Protein AF-A0A1H9S085-F1 (afdb_monomer)

pLDDT: mean 77.54, std 10.63, range [49.41, 92.19]

Radius of gyration: 22.89 Å; Cα contacts (8 Å, |Δi|>4): 36; chains: 1; bounding box: 64×24×58 Å

Secondary structure (DSSP, 8-state):
-HHHHHHHHHHHHHHHHHHHHHHHT---EEEEETTEEEEE---TTSPP-HHHHHHHHHHHHHHH-HHHHHHTS------

Mean predicted aligned error: 12.48 Å

Foldseek 3Di:
DPPVVVVVVVVVVVVVVVVVVVLVPQDQDWFQAPVGIDTDGDDPVDDDDPVNCVRVVRVCCVVVVVVVVVVPDPPPPDD

Sequence (79 aa):
MGEMEFEQRELVKAVNLAVHEMNQSTKELRLSTPGGRFHVRWDEGGSATAMGQLAFFAEFLEVSGLFSRWVALPITRNY

Structure (mmCIF, N/CA/C/O backbone):
data_AF-A0A1H9S085-F1
#
_entry.id   AF-A0A1H9S085-F1
#
loop_
_atom_site.group_PDB
_atom_site.id
_atom_site.type_symbol
_atom_site.label_atom_id
_atom_site.label_alt_id
_atom_site.label_comp_id
_atom_site.label_asym_id
_atom_site.label_entity_id
_atom_site.label_seq_id
_atom_site.pdbx_PDB_ins_code
_atom_site.Cartn_x
_atom_site.Cartn_y
_atom_site.Cartn_z
_atom_site.occupancy
_atom_site.B_iso_or_equiv
_atom_site.auth_seq_id
_atom_site.auth_comp_id
_atom_site.auth_asym_id
_atom_site.auth_atom_id
_atom_site.pdbx_PDB_model_num
ATOM 1 N N . MET A 1 1 ? -40.583 -3.087 33.776 1.00 60.66 1 MET A N 1
ATOM 2 C CA . MET A 1 1 ? -39.414 -2.206 33.539 1.00 60.66 1 MET A CA 1
ATOM 3 C C . MET A 1 1 ? -38.089 -2.970 33.455 1.00 60.66 1 MET A C 1
ATOM 5 O O . MET A 1 1 ? -37.257 -2.530 32.684 1.00 60.66 1 MET A O 1
ATOM 9 N N . GLY A 1 2 ? -37.888 -4.098 34.156 1.00 63.62 2 GLY A N 1
ATOM 10 C CA . GLY A 1 2 ? -36.606 -4.832 34.127 1.00 63.62 2 GLY A CA 1
ATOM 11 C C . GLY A 1 2 ? -36.306 -5.664 32.867 1.00 63.62 2 GLY A C 1
ATOM 12 O O . GLY A 1 2 ? -35.145 -5.797 32.504 1.00 63.62 2 GLY A O 1
ATOM 13 N N . GLU A 1 3 ? -37.316 -6.188 32.164 1.00 64.75 3 GLU A N 1
ATOM 14 C CA . GLU A 1 3 ? -37.075 -7.091 31.017 1.00 64.75 3 GLU A CA 1
ATOM 15 C C . GLU A 1 3 ? -36.554 -6.373 29.764 1.00 64.75 3 GLU A C 1
ATOM 17 O O . GLU A 1 3 ? -35.647 -6.870 29.104 1.00 64.75 3 GLU A O 1
ATOM 22 N N . MET A 1 4 ? -37.036 -5.155 29.486 1.00 62.91 4 MET A N 1
ATOM 23 C CA . MET A 1 4 ? -36.521 -4.353 28.364 1.00 62.91 4 MET A CA 1
ATOM 24 C C . MET A 1 4 ? -35.058 -3.935 28.565 1.00 62.91 4 MET A C 1
ATOM 26 O O . MET A 1 4 ? -34.313 -3.808 27.599 1.00 62.91 4 MET A O 1
ATOM 30 N N . GLU A 1 5 ? -34.630 -3.727 29.815 1.00 70.88 5 GLU A N 1
ATOM 31 C CA . GLU A 1 5 ? -33.234 -3.392 30.116 1.00 70.88 5 GLU A CA 1
ATOM 32 C C . GLU A 1 5 ? -32.308 -4.606 29.916 1.00 70.88 5 GLU A C 1
ATOM 34 O O . GLU A 1 5 ? -31.155 -4.452 29.511 1.00 70.88 5 GLU A O 1
ATOM 39 N N . PHE A 1 6 ? -32.818 -5.817 30.166 1.00 70.12 6 PHE A N 1
ATOM 40 C CA . PHE A 1 6 ? -32.093 -7.072 29.970 1.00 70.12 6 PHE A CA 1
ATOM 41 C C . PHE A 1 6 ? -31.914 -7.401 28.481 1.00 70.12 6 PHE A C 1
ATOM 43 O O . PHE A 1 6 ? -30.792 -7.646 28.039 1.00 70.12 6 PHE A O 1
ATOM 50 N N . GLU A 1 7 ? -32.989 -7.295 27.696 1.00 73.69 7 GLU A N 1
ATOM 51 C CA . GLU A 1 7 ? -32.967 -7.423 26.230 1.00 73.69 7 GLU A CA 1
ATOM 52 C C . GLU A 1 7 ? -31.981 -6.430 25.595 1.00 73.69 7 GLU A C 1
ATOM 54 O O . GLU A 1 7 ? -31.146 -6.804 24.770 1.00 73.69 7 GLU A O 1
ATOM 59 N N . GLN A 1 8 ? -32.000 -5.168 26.040 1.00 79.00 8 GLN A N 1
ATOM 60 C CA . GLN A 1 8 ? -31.077 -4.148 25.546 1.00 79.00 8 GLN A CA 1
ATOM 61 C C . GLN A 1 8 ? -29.613 -4.493 25.868 1.00 79.00 8 GLN A C 1
ATOM 63 O O . GLN A 1 8 ? -28.742 -4.294 25.024 1.00 79.00 8 GLN A O 1
ATOM 68 N N . ARG A 1 9 ? -29.313 -5.028 27.060 1.00 85.19 9 ARG A N 1
ATOM 69 C CA . ARG A 1 9 ? -27.941 -5.418 27.444 1.00 85.19 9 ARG A CA 1
ATOM 70 C C . ARG A 1 9 ? -27.410 -6.579 26.607 1.00 85.19 9 ARG A C 1
ATOM 72 O O . ARG A 1 9 ? -26.244 -6.546 26.212 1.00 85.19 9 ARG A O 1
ATOM 79 N N . GLU A 1 10 ? -28.243 -7.573 26.321 1.00 87.62 10 GLU A N 1
ATOM 80 C CA . GLU A 1 10 ? -27.858 -8.708 25.475 1.00 87.62 10 GLU A CA 1
ATOM 81 C C . GLU A 1 10 ? -27.671 -8.282 24.013 1.00 87.62 10 GLU A C 1
ATOM 83 O O . GLU A 1 10 ? -26.692 -8.672 23.375 1.00 87.62 10 GLU A O 1
ATOM 88 N N . LEU A 1 11 ? -28.513 -7.374 23.514 1.00 85.06 11 LEU A N 1
ATOM 89 C CA . LEU A 1 11 ? -28.376 -6.814 22.170 1.00 85.06 11 LEU A CA 1
ATOM 90 C C . LEU A 1 11 ? -27.093 -5.977 22.028 1.00 85.06 11 LEU A C 1
ATOM 92 O O . LEU A 1 11 ? -26.352 -6.135 21.060 1.00 85.06 11 LEU A O 1
ATOM 96 N N . VAL A 1 12 ? -26.765 -5.154 23.029 1.00 85.62 12 VAL A N 1
ATOM 97 C CA . VAL A 1 12 ? -25.511 -4.378 23.075 1.00 85.62 12 VAL A CA 1
ATOM 98 C C . VAL A 1 12 ? -24.284 -5.296 23.106 1.00 85.62 12 VAL A C 1
ATOM 100 O O . VAL A 1 12 ? -23.295 -5.019 22.425 1.00 85.62 12 VAL A O 1
ATOM 103 N N . LYS A 1 13 ? -24.331 -6.408 23.850 1.00 89.81 13 LYS A N 1
ATOM 104 C CA . LYS A 1 13 ? -23.254 -7.412 23.835 1.00 89.81 13 LYS A CA 1
ATOM 105 C C . LYS A 1 13 ? -23.098 -8.060 22.465 1.00 89.81 13 LYS A C 1
ATOM 107 O O . LYS A 1 13 ? -21.970 -8.158 21.992 1.00 89.81 13 LYS A O 1
ATOM 112 N N . ALA A 1 14 ? -24.196 -8.476 21.836 1.00 90.56 14 ALA A N 1
ATOM 113 C CA . ALA A 1 14 ? -24.163 -9.107 20.519 1.00 90.56 14 ALA A CA 1
ATOM 114 C C . ALA A 1 14 ? -23.600 -8.158 19.451 1.00 90.56 14 ALA A C 1
ATOM 116 O O . ALA A 1 14 ? -22.759 -8.563 18.652 1.00 90.56 14 ALA A O 1
ATOM 117 N N . VAL A 1 15 ? -23.991 -6.880 19.485 1.00 89.25 15 VAL A N 1
ATOM 118 C CA . VAL A 1 15 ? -23.452 -5.846 18.587 1.00 89.25 15 VAL A CA 1
ATOM 119 C C . VAL 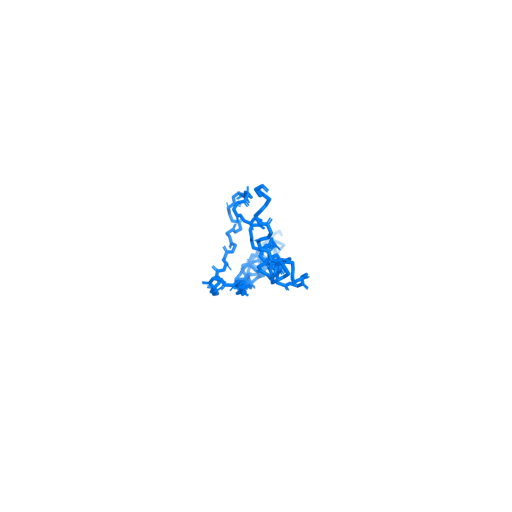A 1 15 ? -21.955 -5.650 18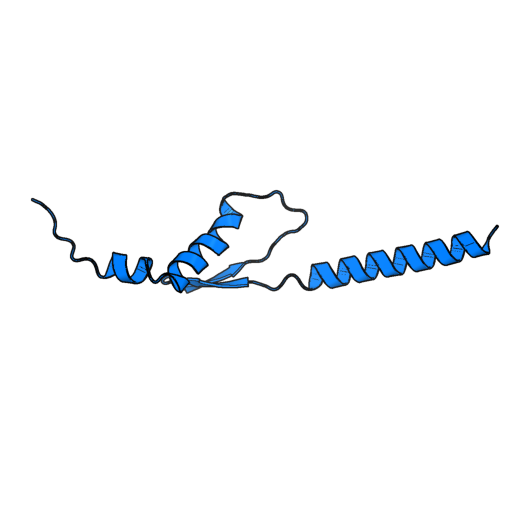.812 1.00 89.25 15 VAL A C 1
ATOM 121 O O . VAL A 1 15 ? -21.192 -5.665 17.852 1.00 89.25 15 VAL A O 1
ATOM 124 N N . ASN A 1 16 ? -21.511 -5.516 20.064 1.00 88.25 16 ASN A N 1
ATOM 125 C CA . ASN A 1 16 ? -20.087 -5.353 20.365 1.00 88.25 16 ASN A CA 1
ATOM 126 C C . ASN A 1 16 ? -19.259 -6.577 19.952 1.00 88.25 16 ASN A C 1
ATOM 128 O O . ASN A 1 16 ? -18.148 -6.415 19.451 1.00 88.25 16 ASN A O 1
ATOM 132 N N . LEU A 1 17 ? -19.798 -7.786 20.129 1.00 86.88 17 LEU A N 1
ATOM 133 C CA . LEU A 1 17 ? -19.157 -9.022 19.686 1.00 86.88 17 LEU A CA 1
ATOM 134 C C . LEU A 1 17 ? -19.029 -9.051 18.158 1.00 86.88 17 LEU A C 1
ATOM 136 O O . LEU A 1 17 ? -17.932 -9.252 17.650 1.00 86.88 17 LEU A O 1
ATOM 140 N N . ALA A 1 18 ? -20.115 -8.766 17.434 1.00 83.44 18 ALA A N 1
ATOM 141 C CA . ALA A 1 18 ? -20.122 -8.746 15.974 1.00 83.44 18 ALA A CA 1
ATOM 142 C C . ALA A 1 18 ? -19.172 -7.681 15.398 1.00 83.44 18 ALA A C 1
ATOM 144 O O . ALA A 1 18 ? -18.449 -7.950 14.442 1.00 83.44 18 ALA A O 1
ATOM 145 N N . VAL A 1 19 ? -19.122 -6.486 15.999 1.00 79.88 19 VAL A N 1
ATOM 146 C CA . VAL A 1 19 ? -18.162 -5.433 15.620 1.00 79.88 19 VAL A CA 1
ATOM 147 C C . VAL A 1 19 ? -16.728 -5.902 15.867 1.00 79.88 19 VAL A C 1
ATOM 149 O O . VAL A 1 19 ? -15.872 -5.733 15.004 1.00 79.88 19 VAL A O 1
ATOM 152 N N . HIS A 1 20 ? -16.459 -6.549 17.004 1.00 70.69 20 HIS A N 1
ATOM 153 C CA . HIS A 1 20 ? -15.128 -7.071 17.301 1.00 70.69 20 HIS A CA 1
ATOM 154 C C . HIS A 1 20 ? -14.703 -8.178 16.324 1.00 70.69 20 HIS A C 1
ATOM 156 O O . HIS A 1 20 ? -13.582 -8.151 15.822 1.00 70.69 20 HIS A O 1
ATOM 162 N N . GLU A 1 21 ? -15.593 -9.118 16.006 1.00 74.12 21 GLU A N 1
ATOM 163 C CA . GLU A 1 21 ? -15.349 -10.182 15.024 1.00 74.12 21 GLU A CA 1
ATOM 164 C C . GLU A 1 21 ? -15.089 -9.620 13.620 1.00 74.12 21 GLU A C 1
ATOM 166 O O . GLU A 1 21 ? -14.178 -10.076 12.925 1.00 74.12 21 GLU A O 1
ATOM 171 N N . MET A 1 22 ? -15.838 -8.590 13.217 1.00 62.31 22 MET A N 1
ATOM 172 C CA . MET A 1 22 ? -15.654 -7.927 11.927 1.00 62.31 22 MET A CA 1
ATOM 173 C C . MET A 1 22 ? -14.293 -7.219 11.843 1.00 62.31 22 MET A C 1
ATOM 175 O O . MET A 1 22 ? -13.605 -7.350 10.830 1.00 62.31 22 MET A O 1
ATOM 179 N N . ASN A 1 23 ? -13.853 -6.578 12.927 1.00 63.00 23 ASN A N 1
ATOM 180 C CA . ASN A 1 23 ? -12.560 -5.890 12.999 1.00 63.00 23 ASN A CA 1
ATOM 181 C C . ASN A 1 23 ? -11.372 -6.870 13.022 1.00 63.00 23 ASN A C 1
ATOM 183 O O . ASN A 1 23 ? -10.334 -6.623 12.407 1.00 63.00 23 ASN A O 1
ATOM 187 N N . GLN A 1 24 ? -11.530 -8.036 13.660 1.00 57.19 24 GLN A N 1
ATOM 188 C CA . GLN A 1 24 ? -10.539 -9.126 13.612 1.00 57.19 24 GLN A CA 1
ATOM 189 C C . GLN A 1 24 ? -10.417 -9.751 12.211 1.00 57.19 24 GLN A C 1
ATOM 191 O O . GLN A 1 24 ? -9.411 -10.388 11.899 1.00 57.19 24 GLN A O 1
ATOM 196 N N . SER A 1 25 ? -11.417 -9.555 11.343 1.00 52.78 25 SER A N 1
ATOM 197 C CA . SER A 1 25 ? -11.372 -9.995 9.945 1.00 52.78 25 SER A CA 1
ATOM 198 C C . SER A 1 25 ? -10.539 -9.087 9.034 1.00 52.78 25 SER A C 1
ATOM 200 O O . SER A 1 25 ? -10.403 -9.405 7.848 1.00 52.78 25 SER A O 1
ATOM 202 N N . THR A 1 26 ? -9.960 -7.998 9.565 1.00 55.66 26 THR A N 1
ATOM 203 C CA . THR A 1 26 ? -9.016 -7.126 8.854 1.00 55.66 26 THR A CA 1
ATOM 204 C C . THR A 1 26 ? -7.817 -7.949 8.391 1.00 55.66 26 THR A C 1
ATOM 206 O O . THR A 1 26 ? -6.818 -8.137 9.086 1.00 55.66 26 THR A O 1
ATOM 209 N N . LYS A 1 27 ? -7.968 -8.504 7.188 1.00 57.47 27 LYS A N 1
ATOM 210 C CA . LYS A 1 27 ? -7.002 -9.351 6.504 1.00 57.47 27 LYS A CA 1
ATOM 211 C C . LYS A 1 27 ? -5.679 -8.610 6.435 1.00 57.47 27 LYS A C 1
ATOM 213 O O . LYS A 1 27 ? -5.619 -7.511 5.887 1.00 57.47 27 LYS A O 1
ATOM 218 N N . GLU A 1 28 ? -4.618 -9.253 6.915 1.00 64.88 28 GLU A N 1
ATOM 219 C CA . GLU A 1 28 ? -3.265 -8.911 6.486 1.00 64.88 28 GLU A CA 1
ATOM 220 C C . GLU A 1 28 ? -3.256 -8.835 4.957 1.00 64.88 28 GLU A C 1
ATOM 222 O O . GLU A 1 28 ? -3.417 -9.847 4.264 1.00 64.88 28 GLU A O 1
ATOM 227 N N . LEU A 1 29 ? -3.090 -7.627 4.425 1.00 73.81 29 LEU A N 1
ATOM 228 C CA . LEU A 1 29 ? -2.906 -7.436 2.999 1.00 73.81 29 LEU A CA 1
ATOM 229 C C . LEU A 1 29 ? -1.459 -7.796 2.689 1.00 73.81 29 LEU A C 1
ATOM 231 O O . LEU A 1 29 ? -0.521 -7.163 3.175 1.00 73.81 29 LEU A O 1
ATOM 235 N N . ARG A 1 30 ? -1.280 -8.847 1.893 1.00 74.88 30 ARG A N 1
ATOM 236 C CA . ARG A 1 30 ? 0.024 -9.217 1.347 1.00 74.88 30 ARG A CA 1
ATOM 237 C C . ARG A 1 30 ? 0.141 -8.599 -0.031 1.00 74.88 30 ARG A C 1
ATOM 239 O O . ARG A 1 30 ? -0.579 -8.998 -0.938 1.00 74.88 30 ARG A O 1
ATOM 246 N N . LEU A 1 31 ? 1.045 -7.642 -0.167 1.00 76.06 31 LEU A N 1
ATOM 247 C CA . LEU A 1 31 ? 1.304 -6.952 -1.423 1.00 76.06 31 LEU A CA 1
ATOM 248 C C . LEU A 1 31 ? 2.589 -7.490 -2.028 1.00 76.06 31 LEU A C 1
ATOM 250 O O . LEU A 1 31 ? 3.609 -7.599 -1.337 1.00 76.06 31 LEU A O 1
ATOM 254 N N . SER A 1 32 ? 2.549 -7.814 -3.312 1.00 75.44 32 SER A N 1
ATOM 255 C CA . SER A 1 32 ? 3.749 -8.144 -4.062 1.00 75.44 32 SER A CA 1
ATOM 256 C C . SER A 1 32 ? 4.328 -6.858 -4.625 1.00 75.44 32 SER A C 1
ATOM 258 O O . SER A 1 32 ? 3.660 -6.075 -5.288 1.00 75.44 32 SER A O 1
ATOM 260 N N . THR A 1 33 ? 5.601 -6.619 -4.351 1.00 77.56 33 THR A N 1
ATOM 261 C CA . THR A 1 33 ? 6.345 -5.547 -5.002 1.00 77.56 33 THR A CA 1
ATOM 262 C C . THR A 1 33 ? 7.581 -6.136 -5.667 1.00 77.56 33 THR A C 1
ATOM 264 O O . THR A 1 33 ? 8.063 -7.196 -5.252 1.00 77.56 33 THR A O 1
ATOM 267 N N . PRO A 1 34 ? 8.165 -5.436 -6.647 1.00 69.69 34 PRO A N 1
ATOM 268 C CA . PRO A 1 34 ? 9.435 -5.838 -7.245 1.00 69.69 34 PRO A CA 1
ATOM 269 C C . PRO A 1 34 ? 10.576 -6.022 -6.226 1.00 69.69 34 PRO A C 1
ATOM 271 O O . PRO A 1 34 ? 11.497 -6.792 -6.480 1.00 69.69 34 PRO A O 1
ATOM 274 N N . GLY A 1 35 ? 10.519 -5.343 -5.071 1.00 76.12 35 GLY A N 1
ATOM 275 C CA . GLY A 1 35 ? 11.507 -5.454 -3.990 1.00 76.12 35 GLY A CA 1
ATOM 276 C C . GLY A 1 35 ? 11.218 -6.548 -2.954 1.00 76.12 35 GLY A C 1
ATOM 277 O O . GLY A 1 35 ? 12.003 -6.718 -2.025 1.00 76.12 35 GLY A O 1
ATOM 278 N N . GLY A 1 36 ? 10.106 -7.279 -3.083 1.00 81.12 36 GLY 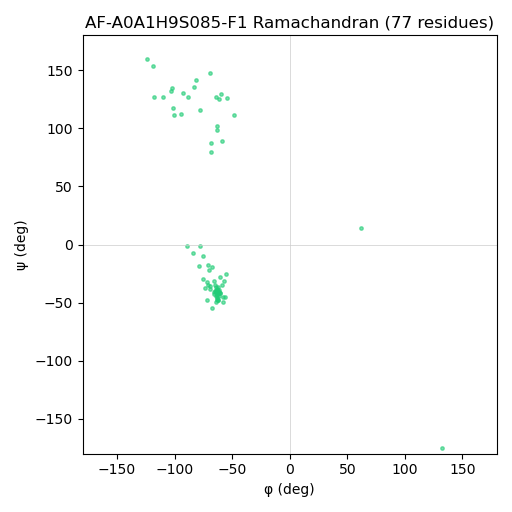A N 1
ATOM 279 C CA . GLY A 1 36 ? 9.679 -8.308 -2.134 1.00 81.12 36 GLY A CA 1
ATOM 280 C C . GLY A 1 36 ? 8.208 -8.192 -1.732 1.00 81.12 36 GLY A C 1
ATOM 281 O O . GLY A 1 36 ? 7.453 -7.376 -2.262 1.00 81.12 36 GLY A O 1
ATOM 282 N N . ARG A 1 37 ? 7.782 -9.035 -0.786 1.00 80.81 37 ARG A N 1
ATOM 283 C CA . ARG A 1 37 ? 6.405 -9.027 -0.273 1.00 80.81 37 ARG A CA 1
ATOM 284 C C . ARG A 1 37 ? 6.285 -8.141 0.960 1.00 80.81 37 ARG A C 1
ATOM 286 O O . ARG A 1 37 ? 7.048 -8.307 1.908 1.00 80.81 37 ARG A O 1
ATOM 293 N N . PHE A 1 38 ? 5.293 -7.260 0.959 1.00 80.56 38 PHE A N 1
ATOM 294 C CA . PHE A 1 38 ? 4.943 -6.410 2.092 1.00 80.56 38 PHE A CA 1
ATOM 295 C C . PHE A 1 38 ? 3.716 -6.976 2.804 1.00 80.56 38 PHE A C 1
ATOM 297 O O . PHE A 1 38 ? 2.745 -7.361 2.156 1.00 80.56 38 PHE A O 1
ATOM 304 N N . HIS A 1 39 ? 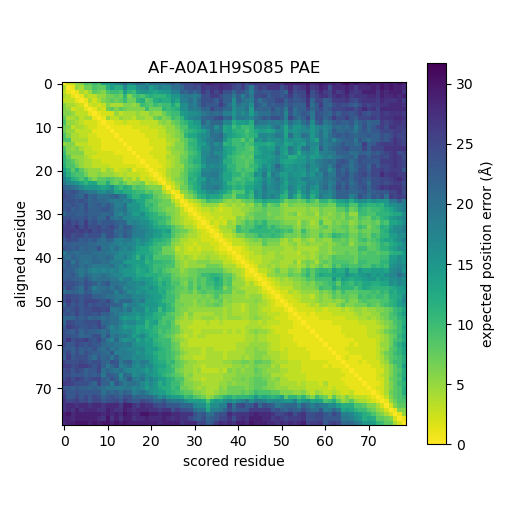3.764 -7.038 4.134 1.00 77.94 39 HIS A N 1
ATOM 305 C CA . HIS A 1 39 ? 2.608 -7.363 4.967 1.00 77.94 39 HIS A CA 1
ATOM 306 C C . HIS A 1 39 ? 2.070 -6.062 5.554 1.00 77.94 39 HIS A C 1
ATOM 308 O O . HIS A 1 39 ? 2.774 -5.373 6.293 1.00 77.94 39 HIS A O 1
ATOM 314 N N . VAL A 1 40 ? 0.837 -5.720 5.201 1.00 78.50 40 VAL A N 1
ATOM 315 C CA . VAL A 1 40 ? 0.162 -4.508 5.658 1.00 78.50 40 VAL A CA 1
ATOM 316 C C . VAL A 1 40 ? -0.948 -4.906 6.619 1.00 78.50 40 VAL A C 1
ATOM 318 O O . VAL A 1 40 ? -1.802 -5.734 6.299 1.00 78.50 40 VAL A O 1
ATOM 321 N N . ARG A 1 41 ? -0.929 -4.289 7.801 1.00 77.94 41 ARG A N 1
ATOM 322 C CA . ARG A 1 41 ? -1.991 -4.379 8.801 1.00 77.94 41 ARG A CA 1
ATOM 323 C C . ARG A 1 41 ? -2.566 -2.989 9.014 1.00 77.94 41 ARG A C 1
ATOM 325 O O . ARG A 1 41 ? -1.814 -2.059 9.301 1.00 77.94 41 ARG A O 1
ATOM 332 N N . TRP A 1 42 ? -3.880 -2.867 8.893 1.00 76.12 42 TRP A N 1
ATOM 333 C CA . TRP A 1 42 ? -4.580 -1.626 9.195 1.00 76.12 42 TRP A CA 1
ATOM 334 C C . TRP A 1 42 ? -4.846 -1.533 10.693 1.00 76.12 42 TRP A C 1
ATOM 336 O O . TRP A 1 42 ? -5.237 -2.516 11.320 1.00 76.12 42 TRP A O 1
ATOM 346 N N . ASP A 1 43 ? -4.588 -0.359 11.258 1.00 79.25 43 ASP A N 1
ATOM 347 C CA . ASP A 1 43 ? -5.000 -0.016 12.613 1.00 79.25 43 ASP A CA 1
ATOM 348 C C . ASP A 1 43 ? -6.258 0.845 12.517 1.00 79.25 43 ASP A C 1
ATOM 350 O O . ASP A 1 43 ? -6.204 1.974 12.032 1.00 79.25 43 ASP A O 1
ATOM 354 N N . GLU A 1 44 ? -7.390 0.302 12.951 1.00 75.12 44 GLU A N 1
ATOM 355 C CA . GLU A 1 44 ? -8.681 0.993 12.922 1.00 75.12 44 GLU A CA 1
ATOM 356 C C . GLU A 1 44 ? -8.767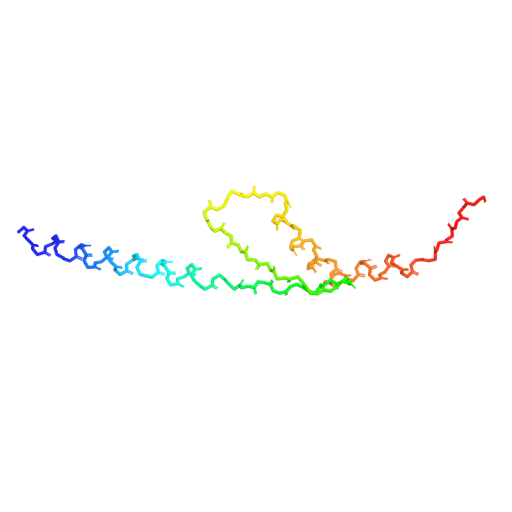 2.145 13.931 1.00 75.12 44 GLU A C 1
ATOM 358 O O . GLU A 1 44 ? -9.566 3.061 13.749 1.00 75.12 44 GLU A O 1
ATOM 363 N N . GLY A 1 45 ? -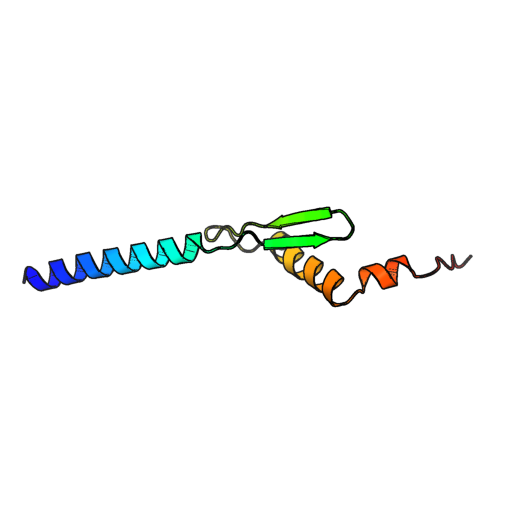7.935 2.126 14.979 1.00 78.81 45 GLY A N 1
ATOM 364 C CA . GLY A 1 45 ? -7.764 3.260 15.890 1.00 78.81 45 GLY A CA 1
ATOM 365 C C . GLY A 1 45 ? -6.766 4.298 15.369 1.00 78.81 45 GLY A C 1
ATOM 366 O O . GLY A 1 45 ? -6.616 5.369 15.963 1.00 78.81 45 GLY A O 1
ATOM 367 N N . GLY A 1 46 ? -6.075 3.987 14.271 1.00 75.75 46 GLY A N 1
ATOM 368 C CA . GLY A 1 46 ? -5.055 4.822 13.664 1.00 75.75 46 GLY A CA 1
ATOM 369 C C . GLY A 1 46 ? -5.649 5.912 12.777 1.00 75.75 46 GLY A C 1
ATOM 370 O O . GLY A 1 46 ? -6.600 5.699 12.028 1.00 75.75 46 GLY A O 1
ATOM 371 N N . SER A 1 47 ? -5.049 7.102 12.813 1.00 77.56 47 SER A N 1
ATOM 372 C CA . SER A 1 47 ? -5.396 8.156 11.857 1.00 77.56 47 SER A CA 1
ATOM 373 C C . SER A 1 47 ? -4.915 7.792 10.450 1.00 77.56 47 SER A C 1
ATOM 375 O O . SER A 1 47 ? -3.861 7.171 10.280 1.00 77.56 47 SER A O 1
ATOM 377 N N . ALA A 1 48 ? -5.654 8.220 9.425 1.00 77.94 48 ALA A N 1
ATOM 378 C CA . ALA A 1 48 ? -5.241 8.037 8.040 1.00 77.94 48 ALA A CA 1
ATOM 379 C C . ALA A 1 48 ? -3.915 8.770 7.779 1.00 77.94 48 ALA A C 1
ATOM 381 O O . ALA A 1 48 ? -3.791 9.974 8.008 1.00 77.94 48 ALA A O 1
ATOM 382 N N . THR A 1 49 ? -2.918 8.046 7.269 1.00 80.81 49 THR A N 1
ATOM 383 C CA . THR A 1 49 ? -1.611 8.608 6.907 1.00 80.81 49 THR A CA 1
ATOM 384 C C . THR A 1 49 ? -1.342 8.435 5.418 1.00 80.81 49 THR A C 1
ATOM 386 O O . THR A 1 49 ? -1.821 7.487 4.792 1.00 80.81 49 THR A O 1
ATOM 389 N N . ALA A 1 50 ? -0.512 9.313 4.849 1.00 78.00 50 ALA A N 1
ATOM 390 C CA . ALA A 1 50 ? -0.012 9.142 3.483 1.00 78.00 50 ALA A CA 1
ATOM 391 C C . ALA A 1 50 ? 0.716 7.796 3.303 1.00 78.00 50 ALA A C 1
ATOM 393 O O . ALA A 1 50 ? 0.634 7.185 2.243 1.00 78.00 50 ALA A O 1
ATOM 394 N N . MET A 1 51 ? 1.366 7.299 4.363 1.00 79.44 51 MET A N 1
ATOM 395 C CA . MET A 1 5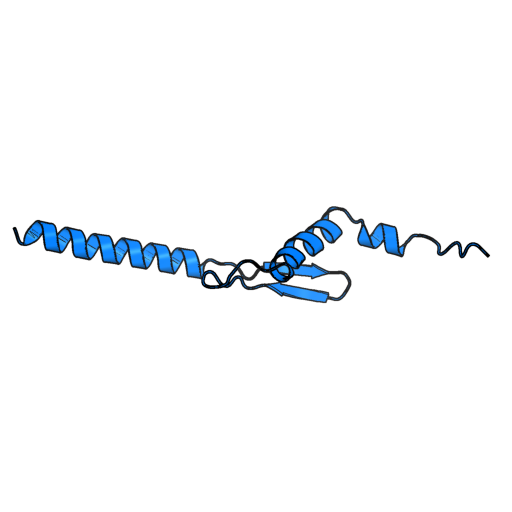1 ? 2.034 5.997 4.365 1.00 79.44 51 MET A CA 1
ATOM 396 C C . MET A 1 51 ? 1.044 4.845 4.146 1.00 79.44 51 MET A C 1
ATOM 398 O O . MET A 1 51 ? 1.357 3.903 3.425 1.00 79.44 51 MET A O 1
ATOM 402 N N . GLY A 1 52 ? -0.170 4.946 4.699 1.00 78.88 52 GLY A N 1
ATOM 403 C CA . GLY A 1 52 ? -1.234 3.968 4.465 1.00 78.88 52 GLY A CA 1
ATOM 404 C C . GLY A 1 52 ? -1.591 3.831 2.982 1.00 78.88 52 GLY A C 1
ATOM 405 O O . GLY A 1 52 ? -1.826 2.732 2.499 1.00 78.88 52 GLY A O 1
ATOM 406 N N . GLN A 1 53 ? -1.534 4.918 2.211 1.00 83.00 53 GLN A N 1
ATOM 407 C CA . GLN A 1 53 ? -1.883 4.891 0.785 1.00 83.00 53 GLN A CA 1
ATOM 408 C C . GLN A 1 53 ? -0.860 4.150 -0.093 1.00 83.00 53 GLN A C 1
ATOM 410 O O . GLN A 1 53 ? -1.190 3.742 -1.208 1.00 83.00 53 GLN A O 1
ATOM 415 N N . LEU A 1 54 ? 0.365 3.924 0.398 1.00 85.38 54 LEU A N 1
ATOM 416 C CA . LEU A 1 54 ? 1.411 3.224 -0.358 1.00 85.38 54 LEU A CA 1
ATOM 417 C C . LEU A 1 54 ? 1.018 1.791 -0.725 1.00 85.38 54 LEU A C 1
ATOM 419 O O . LEU A 1 54 ? 1.467 1.288 -1.752 1.00 85.38 54 LEU A O 1
ATOM 423 N N . ALA A 1 55 ? 0.154 1.162 0.075 1.00 82.81 55 ALA A N 1
ATOM 424 C CA . ALA A 1 55 ? -0.388 -0.158 -0.211 1.00 82.81 55 ALA A CA 1
ATOM 425 C C . ALA A 1 55 ? -1.119 -0.199 -1.566 1.00 82.81 55 ALA A C 1
ATOM 427 O O . ALA A 1 55 ? -0.819 -1.032 -2.420 1.00 82.81 55 ALA A O 1
ATOM 428 N N . PHE A 1 56 ? -2.014 0.766 -1.791 1.00 84.25 56 PHE A N 1
ATOM 429 C CA . PHE A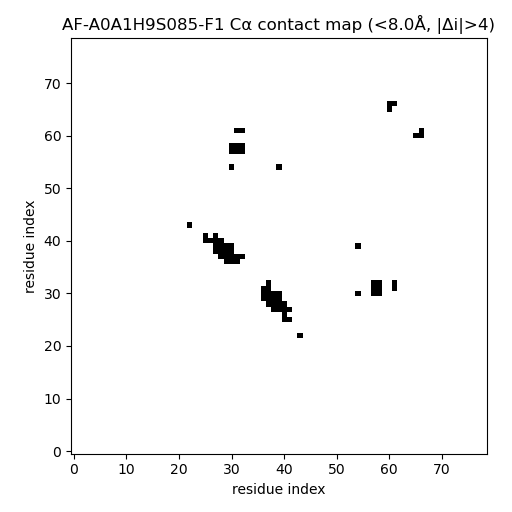 1 56 ? -2.776 0.892 -3.034 1.00 84.25 56 PHE A CA 1
ATOM 430 C C . PHE A 1 56 ? -1.893 1.308 -4.210 1.00 84.25 56 PHE A C 1
ATOM 432 O O . PHE A 1 56 ? -2.085 0.842 -5.330 1.00 84.25 56 PHE A O 1
ATOM 439 N N . PHE A 1 57 ? -0.897 2.163 -3.965 1.00 86.94 57 PHE A N 1
ATOM 440 C CA . PHE A 1 57 ? 0.063 2.546 -4.999 1.00 86.94 57 PHE A CA 1
ATOM 441 C C . PHE A 1 57 ? 0.901 1.350 -5.476 1.00 86.94 57 PHE A C 1
ATOM 443 O O . PHE A 1 57 ? 1.116 1.192 -6.677 1.00 86.94 57 PHE A O 1
ATOM 450 N N . ALA A 1 58 ? 1.337 0.485 -4.557 1.00 86.81 58 ALA A N 1
ATOM 451 C CA . ALA A 1 58 ? 2.060 -0.739 -4.889 1.00 86.81 58 ALA A CA 1
ATOM 452 C C . ALA A 1 58 ? 1.207 -1.704 -5.730 1.00 86.81 58 ALA A C 1
ATOM 454 O O . ALA A 1 58 ? 1.664 -2.153 -6.781 1.00 86.81 58 ALA A O 1
ATOM 455 N N . GLU A 1 59 ? -0.039 -1.956 -5.320 1.00 85.88 59 GLU A N 1
ATOM 456 C CA . GLU A 1 59 ? -0.984 -2.784 -6.083 1.00 85.88 59 GLU A CA 1
ATOM 457 C C . GLU A 1 59 ? -1.262 -2.190 -7.471 1.00 85.88 59 GLU A C 1
ATOM 459 O O . GLU A 1 59 ? -1.251 -2.901 -8.474 1.00 85.88 59 GLU A O 1
ATOM 464 N N . PHE A 1 60 ? -1.422 -0.867 -7.564 1.00 89.00 60 PHE A N 1
ATOM 465 C CA . PHE A 1 60 ? -1.579 -0.179 -8.841 1.00 89.00 60 PHE A CA 1
ATOM 466 C C . PHE A 1 60 ? -0.387 -0.419 -9.775 1.00 89.00 60 PHE A C 1
ATOM 468 O O . PHE A 1 60 ? -0.588 -0.707 -10.956 1.00 89.00 60 PHE A O 1
ATOM 475 N N . LEU A 1 61 ? 0.852 -0.324 -9.281 1.00 89.44 61 LEU A N 1
ATOM 476 C CA . LEU A 1 61 ? 2.049 -0.582 -10.090 1.00 89.44 61 LEU A CA 1
ATOM 477 C C . LEU A 1 61 ? 2.129 -2.034 -10.577 1.00 89.44 61 LEU A C 1
ATOM 479 O O . LEU A 1 61 ? 2.574 -2.262 -11.705 1.00 89.44 61 LEU A O 1
ATOM 483 N N . GLU A 1 62 ? 1.697 -2.987 -9.750 1.00 85.62 62 GLU A N 1
ATOM 484 C CA . GLU A 1 62 ? 1.633 -4.407 -10.099 1.00 85.62 62 GLU A CA 1
ATOM 485 C C . GLU A 1 62 ? 0.567 -4.666 -11.173 1.00 85.62 62 GLU A C 1
ATOM 487 O O . GLU A 1 62 ? 0.892 -5.161 -12.252 1.00 85.62 62 GLU A O 1
ATOM 492 N N . VAL A 1 63 ? -0.682 -4.251 -10.932 1.00 88.56 63 VAL A N 1
ATOM 493 C CA . VAL A 1 63 ? -1.822 -4.476 -11.841 1.00 88.56 63 VAL A CA 1
ATOM 494 C C . VAL A 1 63 ? -1.636 -3.757 -13.178 1.00 88.56 63 VAL A C 1
ATOM 496 O O . VAL A 1 63 ? -1.970 -4.297 -14.232 1.00 88.56 63 VAL A O 1
ATOM 499 N N . SER A 1 64 ? -1.089 -2.541 -13.162 1.00 92.19 64 SER A N 1
ATOM 500 C CA . SER A 1 64 ? -0.847 -1.767 -14.387 1.00 92.19 64 SER A CA 1
ATOM 501 C C . SER A 1 64 ? 0.402 -2.210 -15.157 1.00 92.19 64 SER A C 1
ATOM 503 O O . SER A 1 64 ? 0.563 -1.848 -16.326 1.00 92.19 64 SER A O 1
ATOM 505 N N . GLY A 1 65 ? 1.323 -2.938 -14.515 1.00 89.69 65 GLY A N 1
ATOM 506 C CA . GLY A 1 65 ? 2.636 -3.272 -15.074 1.00 89.69 65 GLY A CA 1
ATOM 507 C C . GLY A 1 65 ? 3.522 -2.051 -15.367 1.00 89.69 65 GLY A C 1
ATOM 508 O O . GLY A 1 65 ? 4.516 -2.167 -16.094 1.00 89.69 65 GLY A O 1
ATOM 509 N N . LEU A 1 66 ? 3.176 -0.870 -14.837 1.00 90.81 66 LEU A N 1
ATOM 510 C CA . LEU A 1 66 ? 3.889 0.384 -15.103 1.00 90.81 66 LEU A CA 1
ATOM 511 C C . LEU A 1 66 ? 5.340 0.321 -14.644 1.00 90.81 66 LEU A C 1
ATOM 513 O O . LEU A 1 66 ? 6.223 0.801 -15.353 1.00 90.81 66 LEU A O 1
ATOM 517 N N . PHE A 1 67 ? 5.596 -0.307 -13.495 1.00 87.25 67 PHE A N 1
ATOM 518 C CA . PHE A 1 67 ? 6.956 -0.445 -12.989 1.00 87.25 67 PHE A CA 1
ATOM 519 C C . PHE A 1 67 ? 7.825 -1.279 -13.936 1.00 87.25 67 PHE A C 1
ATOM 521 O O . PHE A 1 67 ? 8.913 -0.852 -14.311 1.00 87.25 67 PHE A O 1
ATOM 528 N N . SER A 1 68 ? 7.327 -2.432 -14.389 1.00 88.25 68 SER A N 1
ATOM 529 C CA . SER A 1 68 ? 8.054 -3.298 -15.325 1.00 88.25 68 SER A CA 1
ATOM 530 C C . SER A 1 68 ? 8.357 -2.584 -16.640 1.00 88.25 68 SER A C 1
ATOM 532 O O . SER A 1 68 ? 9.469 -2.684 -17.154 1.00 88.25 68 SER A O 1
ATOM 534 N N . ARG A 1 69 ? 7.394 -1.815 -17.165 1.00 90.06 69 ARG A N 1
ATOM 535 C CA . ARG A 1 69 ? 7.596 -0.984 -18.360 1.00 90.06 69 ARG A CA 1
ATOM 536 C C . ARG A 1 69 ? 8.643 0.098 -18.136 1.00 90.06 69 ARG A C 1
ATOM 538 O O . ARG A 1 69 ? 9.491 0.278 -18.999 1.00 90.06 69 ARG A O 1
ATOM 545 N N . TRP A 1 70 ? 8.590 0.791 -17.002 1.00 88.00 70 TRP A N 1
ATOM 546 C CA . TRP A 1 70 ? 9.553 1.831 -16.651 1.00 88.00 70 TRP A CA 1
ATOM 547 C C . TRP A 1 70 ? 10.980 1.279 -16.544 1.00 88.00 70 TRP A C 1
ATOM 549 O O . TRP A 1 70 ? 11.888 1.862 -17.126 1.00 88.00 70 TRP A O 1
ATOM 559 N N . VAL A 1 71 ? 11.175 0.126 -15.894 1.00 87.81 71 VAL A N 1
ATOM 560 C CA . VAL A 1 71 ? 12.492 -0.538 -15.802 1.00 87.81 71 VAL A CA 1
ATOM 561 C C . VAL A 1 71 ? 12.998 -1.001 -17.170 1.00 87.81 71 VAL A C 1
ATOM 563 O O . VAL A 1 71 ? 14.197 -0.971 -17.427 1.00 87.81 71 VAL A O 1
ATOM 566 N N . ALA A 1 72 ? 12.096 -1.425 -18.057 1.00 89.69 72 ALA A N 1
ATOM 567 C CA . ALA A 1 72 ? 12.446 -1.857 -19.406 1.00 89.69 72 ALA A CA 1
ATOM 568 C C . ALA A 1 72 ? 12.775 -0.694 -20.356 1.00 89.69 72 ALA A C 1
ATOM 570 O O . ALA A 1 72 ? 13.239 -0.945 -21.471 1.00 89.69 72 ALA A O 1
ATOM 571 N N . LEU A 1 73 ? 12.528 0.563 -19.958 1.00 86.62 73 LEU A N 1
ATOM 572 C CA . LEU A 1 73 ? 12.891 1.699 -20.793 1.00 86.62 73 LEU A CA 1
ATOM 573 C C . LEU A 1 73 ? 14.415 1.742 -20.947 1.00 86.62 73 LEU A C 1
ATOM 575 O O . LEU A 1 73 ? 15.138 1.753 -19.946 1.00 86.62 73 LEU A O 1
ATOM 579 N N . PRO A 1 74 ? 14.928 1.803 -22.188 1.00 79.62 74 PRO A N 1
ATOM 580 C CA . PRO A 1 74 ? 16.336 2.060 -22.386 1.00 79.62 74 PRO A CA 1
ATOM 581 C C . PRO A 1 74 ? 16.648 3.418 -21.763 1.00 79.62 74 PRO A C 1
ATOM 583 O O . PRO A 1 74 ? 15.978 4.413 -22.046 1.00 79.62 74 PRO A O 1
ATOM 586 N N . ILE A 1 75 ? 17.684 3.471 -20.927 1.00 70.12 75 ILE A N 1
ATOM 587 C CA . ILE A 1 75 ? 18.306 4.739 -20.554 1.00 70.12 75 ILE A CA 1
ATOM 588 C C . ILE A 1 75 ? 18.986 5.251 -21.827 1.00 70.12 75 ILE A C 1
ATOM 590 O O . ILE A 1 75 ? 20.191 5.104 -22.022 1.00 70.12 75 ILE A O 1
ATOM 594 N N . THR A 1 76 ? 18.217 5.840 -22.740 1.00 64.56 76 THR A N 1
ATOM 595 C CA . THR A 1 76 ? 18.764 6.806 -23.685 1.00 64.56 76 THR A CA 1
ATOM 596 C C . THR A 1 76 ? 19.141 8.016 -22.853 1.00 64.56 76 THR A C 1
ATOM 598 O O . THR A 1 76 ? 18.346 8.919 -22.596 1.00 64.56 76 THR A O 1
ATOM 601 N N . ARG A 1 77 ? 20.368 7.955 -22.336 1.00 58.28 77 ARG A N 1
ATOM 602 C CA . ARG A 1 77 ? 21.078 9.070 -21.736 1.00 58.28 77 ARG A CA 1
ATOM 603 C C . ARG A 1 77 ? 21.265 10.083 -22.858 1.00 58.28 77 ARG A C 1
ATOM 605 O O . ARG A 1 77 ? 22.137 9.904 -23.700 1.00 58.28 77 ARG A O 1
ATOM 612 N N . ASN A 1 78 ? 20.389 11.082 -22.904 1.00 52.31 78 ASN A N 1
ATOM 613 C CA . ASN A 1 78 ? 20.606 12.260 -23.728 1.00 52.31 78 ASN A CA 1
ATOM 614 C C . ASN A 1 78 ? 21.865 12.949 -23.184 1.00 52.31 78 ASN A C 1
ATOM 616 O O . AS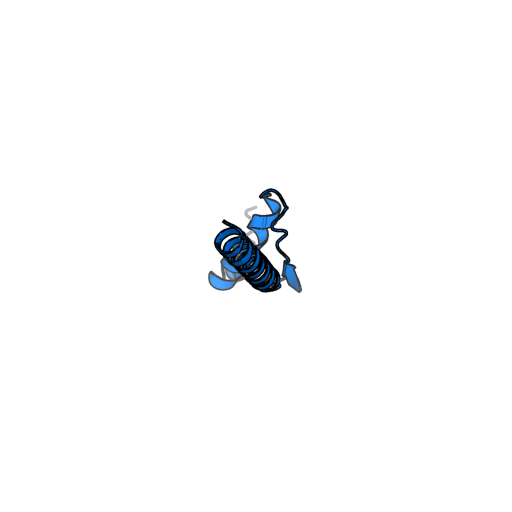N A 1 78 ? 21.827 13.546 -22.106 1.00 52.31 78 ASN A O 1
ATOM 620 N N . TYR A 1 79 ? 22.976 12.756 -23.890 1.00 49.41 79 TYR A N 1
ATOM 621 C CA . TYR A 1 79 ? 24.126 13.651 -23.889 1.00 49.41 79 TYR A CA 1
ATOM 622 C C . TYR A 1 79 ? 24.065 14.487 -25.159 1.00 49.41 79 TYR A C 1
ATOM 624 O O . TYR A 1 79 ? 23.739 13.895 -26.214 1.00 49.41 79 TYR A O 1
#

Nearest PDB structures (foldseek):
  9jvu-assembly1_A  TM=4.227E-01  e=2.212E+00  Monkeypox virus
  6wgg-assembly1_8  TM=2.774E-01  e=7.314E+00  Saccharomyces cerevisiae

Solvent-accessible surface area (backbone atoms only — not comparable to full-atom values): 4979 Å² total; per-residue (Å²): 124,68,63,67,57,50,54,50,51,54,51,54,50,52,50,53,50,53,52,51,56,56,60,70,58,65,65,70,44,74,44,67,48,100,92,47,77,45,81,44,74,86,57,89,90,52,78,93,49,78,73,65,51,48,60,59,53,42,50,48,35,57,79,69,41,50,54,62,54,59,70,67,48,77,84,76,74,86,123